Protein AF-A0A2I8F392-F1 (afdb_monomer_lite)

Organism: NCBI:txid311230

Radius of gyration: 12.99 Å; chains: 1; bounding box: 30×18×41 Å

Sequence (67 aa):
MHVDLHPSSADMFDVWFRIEGPIKPPGVAAFGERIKIRGGPFSRRPAYLVAEIVGQAALDVILGPAG

Secondary structure (DSSP, 8-state):
-EEEEEEEETTEEEEEEEB--S---TT-TTBT--EEPTT--EEHHHHHHHHHHHHHHHHHHHH-S--

pLDDT: mean 84.22, std 12.57, range [43.44, 97.19]

Structure (mmCIF, N/CA/C/O backbone):
data_AF-A0A2I8F392-F1
#
_entry.id   AF-A0A2I8F392-F1
#
loop_
_atom_site.group_PDB
_atom_site.id
_atom_site.type_symbol
_atom_site.label_atom_id
_atom_site.label_alt_id
_atom_site.label_comp_id
_atom_site.label_asym_id
_atom_site.label_entity_id
_atom_site.label_seq_id
_atom_site.pdbx_PDB_ins_code
_atom_site.Cartn_x
_atom_site.Cartn_y
_atom_site.Cartn_z
_atom_site.occupancy
_atom_site.B_iso_or_equiv
_atom_site.auth_seq_id
_atom_site.auth_comp_id
_atom_site.auth_asym_id
_atom_site.auth_atom_id
_atom_site.pdbx_PDB_model_num
ATOM 1 N N . MET A 1 1 ? 1.144 -6.074 8.613 1.00 81.75 1 MET A N 1
ATOM 2 C CA . MET A 1 1 ? 0.954 -5.341 7.343 1.00 81.75 1 MET A CA 1
ATOM 3 C C . MET A 1 1 ? 1.635 -6.128 6.238 1.00 81.75 1 MET A C 1
ATOM 5 O O . MET A 1 1 ? 2.753 -6.578 6.450 1.00 81.75 1 MET A O 1
ATOM 9 N N . HIS A 1 2 ? 0.962 -6.323 5.107 1.00 89.56 2 HIS A N 1
ATOM 10 C CA . HIS A 1 2 ? 1.509 -6.980 3.918 1.00 89.56 2 HIS A CA 1
ATOM 11 C C . HIS A 1 2 ? 1.680 -5.949 2.801 1.00 89.56 2 HIS A C 1
ATOM 13 O O . HIS A 1 2 ? 0.828 -5.070 2.660 1.00 89.56 2 HIS A O 1
ATOM 19 N N . VAL A 1 3 ? 2.759 -6.055 2.024 1.00 91.75 3 VAL A N 1
ATOM 20 C CA . VAL A 1 3 ? 3.042 -5.189 0.871 1.00 91.75 3 VAL A CA 1
ATOM 21 C C . VAL A 1 3 ? 3.241 -6.065 -0.356 1.00 91.75 3 VAL A C 1
ATOM 23 O O . VAL A 1 3 ? 4.130 -6.912 -0.367 1.00 91.75 3 VAL A O 1
ATOM 26 N N . ASP A 1 4 ? 2.448 -5.817 -1.392 1.00 93.69 4 ASP A N 1
ATOM 27 C CA . ASP A 1 4 ? 2.554 -6.479 -2.687 1.00 93.69 4 ASP A CA 1
ATOM 28 C C . ASP A 1 4 ? 3.109 -5.492 -3.720 1.00 93.69 4 ASP A C 1
ATOM 30 O O . ASP A 1 4 ? 2.550 -4.414 -3.939 1.00 93.69 4 ASP A O 1
ATOM 34 N N . LEU A 1 5 ? 4.190 -5.880 -4.398 1.00 94.25 5 LEU A N 1
ATOM 35 C CA . LEU A 1 5 ? 4.721 -5.144 -5.544 1.00 94.25 5 LEU A CA 1
ATOM 36 C C . LEU A 1 5 ? 4.272 -5.825 -6.834 1.00 94.25 5 LEU A C 1
ATOM 38 O O . LEU A 1 5 ? 4.690 -6.945 -7.122 1.00 94.25 5 LEU A O 1
ATOM 42 N N . HIS A 1 6 ? 3.440 -5.145 -7.618 1.00 95.44 6 HIS A N 1
ATOM 43 C CA . HIS A 1 6 ? 3.036 -5.602 -8.945 1.00 95.44 6 HIS A CA 1
ATOM 44 C C . HIS A 1 6 ? 3.914 -4.947 -10.014 1.00 95.44 6 HIS A C 1
ATOM 46 O O . HIS A 1 6 ? 3.877 -3.722 -10.141 1.00 95.44 6 HIS A O 1
ATOM 52 N N . PRO A 1 7 ? 4.691 -5.717 -10.796 1.00 94.81 7 PRO A N 1
ATOM 53 C CA . PRO A 1 7 ? 5.427 -5.172 -11.932 1.00 94.81 7 PRO A CA 1
ATOM 54 C C . PRO A 1 7 ? 4.465 -4.485 -12.907 1.00 94.81 7 PRO A C 1
ATOM 56 O O . PRO A 1 7 ? 3.458 -5.073 -13.299 1.00 94.81 7 PRO A O 1
ATOM 59 N N . SER A 1 8 ? 4.772 -3.245 -13.280 1.00 93.44 8 SER A N 1
ATOM 60 C CA . SER A 1 8 ? 3.955 -2.432 -14.194 1.00 93.44 8 SER A CA 1
ATOM 61 C C . SER A 1 8 ? 4.721 -2.095 -15.476 1.00 93.44 8 SER A C 1
ATOM 63 O O . SER A 1 8 ? 4.181 -2.180 -16.577 1.00 93.44 8 SER A O 1
ATOM 65 N N . SER A 1 9 ? 6.016 -1.794 -15.351 1.00 92.81 9 SER A N 1
ATOM 66 C CA . SER A 1 9 ? 6.953 -1.622 -16.465 1.00 92.81 9 SER A CA 1
ATOM 67 C C . SER A 1 9 ? 8.378 -1.969 -16.014 1.00 92.81 9 SER A C 1
ATOM 69 O O . SER A 1 9 ? 8.576 -2.390 -14.872 1.00 92.81 9 SER A O 1
ATOM 71 N N . ALA A 1 10 ? 9.368 -1.866 -16.910 1.00 94.62 10 ALA A N 1
ATOM 72 C CA . ALA A 1 10 ? 10.752 -2.242 -16.616 1.00 94.62 10 ALA A CA 1
ATOM 73 C C . ALA A 1 10 ? 11.261 -1.559 -15.332 1.00 94.62 10 ALA A C 1
ATOM 75 O O . ALA A 1 10 ? 11.297 -0.335 -15.254 1.00 94.62 10 ALA A O 1
ATOM 76 N N . ASP A 1 11 ? 11.613 -2.371 -14.330 1.00 91.50 11 ASP A N 1
ATOM 77 C CA . ASP A 1 11 ? 12.065 -1.957 -12.993 1.00 91.50 11 ASP A CA 1
ATOM 78 C C . ASP A 1 11 ? 11.107 -1.047 -12.199 1.00 91.50 11 ASP A C 1
ATOM 80 O O . ASP A 1 11 ? 11.518 -0.393 -11.235 1.00 91.50 11 ASP A O 1
ATOM 84 N N . MET A 1 12 ? 9.818 -1.050 -12.547 1.00 97.00 12 MET A N 1
ATOM 85 C CA . MET A 1 12 ? 8.787 -0.196 -11.956 1.00 97.00 12 MET A CA 1
ATOM 86 C C . MET A 1 12 ? 7.592 -1.016 -11.459 1.00 97.00 12 MET A C 1
ATOM 88 O O . MET A 1 12 ? 7.103 -1.929 -12.130 1.00 97.00 12 MET A O 1
ATOM 92 N N . PHE A 1 13 ? 7.087 -0.655 -10.281 1.00 97.19 13 PHE A N 1
ATOM 93 C CA . PHE A 1 13 ? 6.115 -1.435 -9.525 1.00 97.19 13 PHE A CA 1
ATOM 94 C C . PHE A 1 13 ? 4.939 -0.575 -9.062 1.00 97.19 13 PHE A C 1
ATOM 96 O O . PHE A 1 13 ? 5.115 0.476 -8.443 1.00 97.19 13 PHE A O 1
ATOM 103 N N . ASP A 1 14 ? 3.730 -1.058 -9.317 1.00 97.00 14 ASP A N 1
ATOM 104 C CA . ASP A 1 14 ? 2.539 -0.640 -8.596 1.00 97.00 14 ASP A CA 1
ATOM 105 C C . ASP A 1 14 ? 2.571 -1.236 -7.186 1.00 97.00 14 ASP A C 1
ATOM 107 O O . ASP A 1 14 ? 2.776 -2.439 -7.011 1.00 97.00 14 ASP A O 1
ATOM 111 N N . VAL A 1 15 ? 2.348 -0.398 -6.178 1.00 95.94 15 VAL A N 1
ATOM 112 C CA . VAL A 1 15 ? 2.421 -0.809 -4.774 1.00 95.94 15 VAL A CA 1
ATOM 113 C C . VAL A 1 15 ? 1.020 -0.999 -4.228 1.00 95.94 15 VAL A C 1
ATOM 115 O O . VAL A 1 15 ? 0.174 -0.108 -4.325 1.00 95.94 15 VAL A O 1
ATOM 118 N N . TRP A 1 16 ? 0.791 -2.149 -3.616 1.00 93.56 16 TRP A N 1
ATOM 119 C CA . TRP A 1 16 ? -0.421 -2.449 -2.876 1.00 93.56 16 TRP A CA 1
ATOM 120 C C . TRP A 1 16 ? -0.054 -2.802 -1.446 1.00 93.56 16 TRP A C 1
ATOM 122 O O . TRP A 1 16 ? 0.997 -3.390 -1.192 1.00 93.56 16 TRP A O 1
ATOM 132 N N . PHE A 1 17 ? -0.920 -2.461 -0.502 1.00 89.50 17 PHE A N 1
ATOM 133 C CA . PHE A 1 17 ? -0.742 -2.870 0.882 1.00 89.50 17 PHE A CA 1
ATOM 134 C C . PHE A 1 17 ? -2.050 -3.347 1.495 1.00 89.50 17 PHE A C 1
ATOM 136 O O . PHE A 1 17 ? -3.143 -3.012 1.036 1.00 89.50 17 PHE A O 1
ATOM 143 N N . ARG A 1 18 ? -1.922 -4.146 2.550 1.00 87.88 18 ARG A N 1
ATOM 144 C CA . ARG A 1 18 ? -3.033 -4.645 3.354 1.00 87.88 18 ARG A CA 1
ATOM 145 C C . ARG A 1 18 ? -2.658 -4.603 4.824 1.00 87.88 18 ARG A C 1
ATOM 147 O O . ARG A 1 18 ? -1.563 -5.024 5.213 1.00 87.88 18 ARG A O 1
ATOM 154 N N . ILE A 1 19 ? -3.584 -4.140 5.651 1.00 83.06 19 ILE A N 1
ATOM 155 C CA . ILE A 1 19 ? -3.460 -4.214 7.105 1.00 83.06 19 ILE A CA 1
ATOM 156 C C . ILE A 1 19 ? -4.366 -5.345 7.586 1.00 83.06 19 ILE A C 1
ATOM 158 O O . ILE A 1 19 ? -5.550 -5.399 7.261 1.00 83.06 19 ILE A O 1
ATOM 162 N N . GLU A 1 20 ? -3.777 -6.275 8.328 1.00 81.25 20 GLU A N 1
ATOM 163 C CA . GLU A 1 20 ? -4.465 -7.399 8.953 1.00 81.25 20 GLU A CA 1
ATOM 164 C C . GLU A 1 20 ? -4.308 -7.265 10.467 1.00 81.25 20 GLU A C 1
ATOM 166 O O . GLU A 1 20 ? -3.260 -6.831 10.949 1.00 81.25 20 GLU A O 1
ATOM 171 N N . GLY A 1 21 ? -5.352 -7.615 11.210 1.00 75.06 21 GLY A N 1
ATOM 172 C CA . GLY A 1 21 ? -5.364 -7.550 12.664 1.00 75.06 21 GLY A CA 1
ATOM 173 C C . GLY A 1 21 ? -6.660 -8.126 13.236 1.00 75.06 21 GLY A C 1
ATOM 174 O O . GLY A 1 21 ? -7.651 -8.242 12.510 1.00 75.06 21 GLY A O 1
ATOM 175 N N . PRO A 1 22 ? -6.667 -8.505 14.525 1.00 68.38 22 PRO A N 1
ATOM 176 C CA . PRO A 1 22 ? -7.835 -9.098 15.177 1.00 68.38 22 PRO A CA 1
ATOM 177 C C . PRO A 1 22 ? -8.959 -8.081 15.426 1.00 68.38 22 PRO A C 1
ATOM 179 O O . PRO A 1 22 ? -10.094 -8.468 15.692 1.00 68.38 22 PRO A O 1
ATOM 182 N N . ILE A 1 23 ? -8.650 -6.785 15.3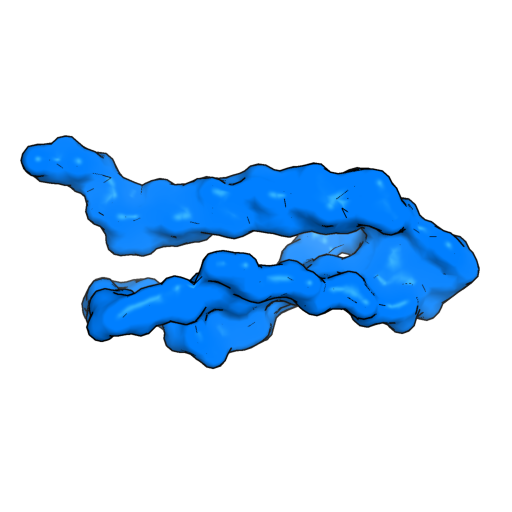41 1.00 66.31 23 ILE A N 1
ATOM 183 C CA . ILE A 1 23 ? -9.567 -5.686 15.624 1.00 66.31 23 ILE A CA 1
ATOM 184 C C . ILE A 1 23 ? -10.050 -5.110 14.291 1.00 66.31 23 ILE A C 1
ATOM 186 O O . ILE A 1 23 ? -9.239 -4.703 13.464 1.00 66.31 23 ILE A O 1
ATOM 190 N N . LYS A 1 24 ? -11.368 -5.061 14.087 1.00 64.94 24 LYS A N 1
ATOM 191 C CA . LYS A 1 24 ? -12.008 -4.304 13.001 1.00 64.94 24 LYS A CA 1
ATOM 192 C C . LYS A 1 24 ? -12.711 -3.093 13.614 1.00 64.94 24 LYS A C 1
ATOM 194 O O . LYS A 1 24 ? -13.896 -3.201 13.934 1.00 64.94 24 LYS A O 1
ATOM 199 N N . PRO A 1 25 ? -11.998 -1.980 13.861 1.00 65.00 25 PRO A N 1
ATOM 200 C CA . PRO A 1 25 ? -12.633 -0.784 14.388 1.00 65.00 25 PRO A CA 1
ATOM 201 C C . PRO A 1 25 ? -13.747 -0.320 13.431 1.00 65.00 25 PRO A C 1
ATOM 203 O O . PRO A 1 25 ? -13.532 -0.262 12.213 1.00 65.00 25 PRO A O 1
ATOM 206 N N . PRO A 1 26 ? -14.958 -0.041 13.946 1.00 60.50 26 PRO A N 1
ATOM 207 C CA . PRO A 1 26 ? -16.080 0.386 13.122 1.00 60.50 26 PRO A CA 1
ATOM 208 C C . PRO A 1 26 ? -15.738 1.695 12.400 1.00 60.50 26 PRO A C 1
ATOM 210 O O . PRO A 1 26 ? -15.244 2.637 13.009 1.00 60.50 26 PRO A O 1
ATOM 213 N N . GLY A 1 27 ? -15.993 1.743 11.091 1.00 62.00 27 GLY A N 1
ATOM 214 C CA . GLY A 1 27 ? -15.711 2.914 10.251 1.00 62.00 27 GLY A CA 1
ATOM 215 C C . GLY A 1 27 ? -14.386 2.869 9.479 1.00 62.00 27 GLY A C 1
ATOM 216 O O . GLY A 1 27 ? -14.192 3.699 8.595 1.00 62.00 27 GLY A O 1
ATOM 217 N N . VAL A 1 28 ? -13.508 1.887 9.721 1.00 62.22 28 VAL A N 1
ATOM 218 C CA . VAL A 1 28 ? -12.270 1.715 8.940 1.00 62.22 28 VAL A CA 1
ATOM 219 C C . VAL A 1 28 ? -12.444 0.596 7.908 1.00 62.22 28 VAL A C 1
ATOM 221 O O . VAL A 1 28 ? -12.264 -0.584 8.206 1.00 62.22 28 VAL A O 1
ATOM 224 N N . ALA A 1 29 ? -12.752 0.966 6.662 1.00 58.25 29 ALA A N 1
ATOM 225 C CA . ALA A 1 29 ? -12.910 0.023 5.545 1.00 58.25 29 ALA A CA 1
ATOM 226 C C . ALA A 1 29 ? -11.614 -0.737 5.170 1.00 58.25 29 ALA A C 1
ATOM 228 O O . ALA A 1 29 ? -11.667 -1.762 4.503 1.00 58.25 29 ALA A O 1
ATOM 229 N N . ALA A 1 30 ? -10.447 -0.268 5.624 1.00 60.97 30 ALA A N 1
ATOM 230 C CA . ALA A 1 30 ? -9.136 -0.745 5.179 1.00 60.97 30 ALA A CA 1
ATOM 231 C C . ALA A 1 30 ? -8.681 -2.104 5.755 1.00 60.97 30 ALA A C 1
ATOM 233 O O . ALA A 1 30 ? -7.692 -2.669 5.279 1.00 60.97 30 ALA A O 1
ATOM 234 N N . PHE A 1 31 ? -9.349 -2.642 6.782 1.00 70.44 31 PHE A N 1
ATOM 235 C CA . PHE A 1 31 ? -8.910 -3.896 7.404 1.00 70.44 31 PHE A CA 1
ATOM 236 C C . PHE A 1 31 ? -9.228 -5.111 6.541 1.00 70.44 31 PHE A C 1
ATOM 238 O O . PHE A 1 31 ? -10.385 -5.480 6.339 1.00 70.44 31 PHE A O 1
ATOM 245 N N . GLY A 1 32 ? -8.176 -5.794 6.097 1.00 71.81 32 GLY A N 1
ATOM 246 C CA . GLY A 1 32 ? -8.302 -6.958 5.235 1.00 71.81 32 GLY A CA 1
ATOM 247 C C . GLY A 1 32 ? -8.657 -6.619 3.786 1.00 71.81 32 GLY A C 1
ATOM 248 O O . GLY A 1 32 ? -8.879 -7.543 3.010 1.00 71.81 32 GLY A O 1
ATOM 249 N N . GLU A 1 33 ? -8.643 -5.361 3.352 1.00 82.44 33 GLU A N 1
ATOM 250 C CA . GLU A 1 33 ? -8.726 -5.014 1.927 1.00 82.44 33 GLU A CA 1
ATOM 251 C C . GLU A 1 33 ? -7.339 -4.650 1.383 1.00 82.44 33 GLU A C 1
ATOM 253 O O . GLU A 1 33 ? -6.509 -4.081 2.092 1.00 82.44 33 GLU A O 1
ATOM 258 N N . ARG A 1 34 ? -7.055 -5.028 0.131 1.00 85.81 34 ARG A N 1
ATOM 259 C CA . ARG A 1 34 ? -5.829 -4.594 -0.549 1.00 85.81 34 ARG A CA 1
ATOM 260 C C . ARG A 1 34 ? -6.052 -3.203 -1.126 1.00 85.81 34 ARG A C 1
ATOM 262 O O . ARG A 1 34 ? -6.922 -3.022 -1.971 1.00 85.81 34 ARG A O 1
ATOM 269 N N . ILE A 1 35 ? -5.227 -2.249 -0.718 1.00 87.88 35 ILE A N 1
ATOM 270 C CA . ILE A 1 35 ? -5.308 -0.850 -1.135 1.00 87.88 35 ILE A CA 1
ATOM 271 C C . ILE A 1 35 ? -4.131 -0.537 -2.054 1.00 87.88 35 ILE A C 1
ATOM 273 O O . ILE A 1 35 ? -2.976 -0.753 -1.687 1.00 87.88 35 ILE A O 1
ATOM 277 N N . LYS A 1 36 ? -4.418 0.001 -3.246 1.00 92.19 36 LYS A N 1
ATOM 278 C CA . LYS A 1 36 ? -3.386 0.500 -4.164 1.00 92.19 36 LYS A CA 1
ATOM 279 C C . LYS A 1 36 ? -2.874 1.857 -3.688 1.00 92.19 36 LYS A C 1
ATOM 281 O O . LYS A 1 36 ? -3.658 2.795 -3.529 1.00 92.19 36 LYS A O 1
ATOM 286 N N . ILE A 1 37 ? -1.561 1.991 -3.536 1.00 92.69 37 ILE A N 1
ATOM 287 C CA . ILE A 1 37 ? -0.918 3.280 -3.282 1.00 92.69 37 ILE A CA 1
ATOM 288 C C . ILE A 1 37 ? -0.905 4.091 -4.580 1.00 92.69 37 ILE A C 1
ATOM 290 O O . ILE A 1 37 ? -0.473 3.622 -5.635 1.00 92.69 37 ILE A O 1
ATOM 294 N N . ARG A 1 38 ? -1.407 5.324 -4.502 1.00 91.56 38 ARG A N 1
ATOM 295 C CA . ARG A 1 38 ? -1.440 6.268 -5.626 1.00 91.56 38 ARG A CA 1
ATOM 296 C C . ARG A 1 38 ? -0.075 6.936 -5.831 1.00 91.56 38 ARG A C 1
ATOM 298 O O . ARG A 1 38 ? 0.727 7.006 -4.909 1.00 91.56 38 ARG A O 1
ATOM 305 N N . GLY A 1 39 ? 0.161 7.462 -7.036 1.00 89.88 39 GLY A N 1
ATOM 306 C CA . GLY A 1 39 ? 1.385 8.206 -7.378 1.00 89.88 39 GLY A CA 1
ATOM 307 C C . GLY A 1 39 ? 2.533 7.360 -7.940 1.00 89.88 39 GLY A C 1
ATOM 308 O O . GLY A 1 39 ? 3.606 7.901 -8.180 1.00 89.88 39 GLY A O 1
ATOM 309 N N . GLY A 1 40 ? 2.309 6.060 -8.148 1.00 90.25 40 GLY A N 1
ATOM 310 C CA . GLY A 1 40 ? 3.244 5.167 -8.831 1.00 90.25 40 GLY A CA 1
ATOM 311 C C . GLY A 1 40 ? 3.032 5.096 -10.355 1.00 90.25 40 GLY A C 1
ATOM 312 O O . GLY A 1 40 ? 2.247 5.873 -10.906 1.00 90.25 40 GLY A O 1
ATOM 313 N N . PRO A 1 41 ? 3.683 4.131 -11.032 1.00 94.62 41 PRO A N 1
ATOM 314 C CA . PRO A 1 41 ? 4.533 3.091 -10.447 1.00 94.62 41 PRO A CA 1
ATOM 315 C C . PRO A 1 41 ? 5.869 3.647 -9.92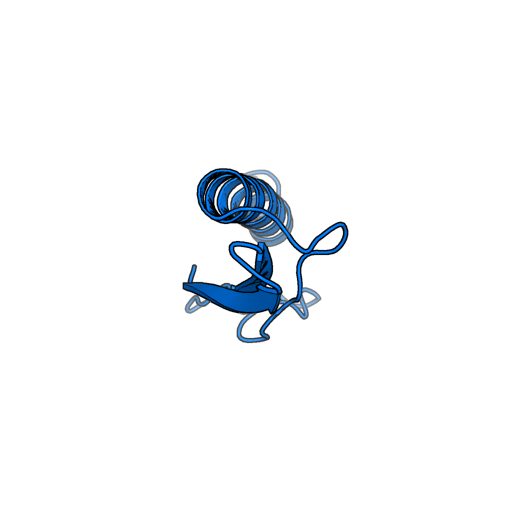5 1.00 94.62 41 PRO A C 1
ATOM 317 O O . PRO A 1 41 ? 6.305 4.724 -10.324 1.00 94.62 41 PRO A O 1
ATOM 320 N N . PHE A 1 42 ? 6.518 2.918 -9.020 1.00 95.25 42 PHE A N 1
ATOM 321 C CA . PHE A 1 42 ? 7.773 3.317 -8.373 1.00 95.25 42 PHE A CA 1
ATOM 322 C C . PHE A 1 42 ? 8.888 2.320 -8.671 1.00 95.25 42 PHE A C 1
ATOM 324 O O . PHE A 1 42 ? 8.628 1.128 -8.819 1.00 95.25 42 PHE A O 1
ATOM 331 N N . SER A 1 43 ? 10.144 2.765 -8.663 1.00 95.81 43 SER A N 1
ATOM 332 C CA . SER A 1 43 ? 11.267 1.828 -8.654 1.00 95.81 43 SER A CA 1
ATOM 333 C C . SER A 1 43 ? 11.329 1.055 -7.330 1.00 95.81 43 SER A C 1
ATOM 335 O O . SER A 1 43 ? 10.759 1.467 -6.316 1.00 95.81 43 SER A O 1
ATOM 337 N N . ARG A 1 44 ? 12.014 -0.096 -7.319 1.00 92.75 44 ARG A N 1
ATOM 338 C CA . ARG A 1 44 ? 11.926 -1.079 -6.221 1.00 92.75 44 ARG A CA 1
ATOM 339 C C . ARG A 1 44 ? 12.203 -0.510 -4.825 1.00 92.75 44 ARG A C 1
ATOM 341 O O . ARG A 1 44 ? 11.471 -0.817 -3.894 1.00 92.75 44 ARG A O 1
ATOM 348 N N . ARG A 1 45 ? 13.256 0.299 -4.652 1.00 94.44 45 ARG A N 1
ATOM 349 C CA . ARG A 1 45 ? 13.604 0.872 -3.336 1.00 94.44 45 ARG A CA 1
ATOM 350 C C . ARG A 1 45 ? 12.559 1.899 -2.856 1.00 94.44 45 ARG A C 1
ATOM 352 O O . ARG A 1 45 ? 12.042 1.710 -1.757 1.00 94.44 45 ARG A O 1
ATOM 359 N N . PRO A 1 46 ? 12.187 2.921 -3.653 1.00 95.19 46 PRO A N 1
ATOM 360 C CA . PRO A 1 46 ? 11.086 3.825 -3.312 1.00 95.19 46 PRO A CA 1
ATOM 361 C C . PRO A 1 46 ? 9.752 3.121 -3.058 1.00 95.19 46 PRO A C 1
ATOM 363 O O . PRO A 1 46 ? 9.026 3.530 -2.161 1.00 95.19 46 PRO A O 1
ATOM 366 N N . ALA A 1 47 ? 9.443 2.051 -3.797 1.00 95.06 47 ALA A N 1
ATOM 367 C CA . A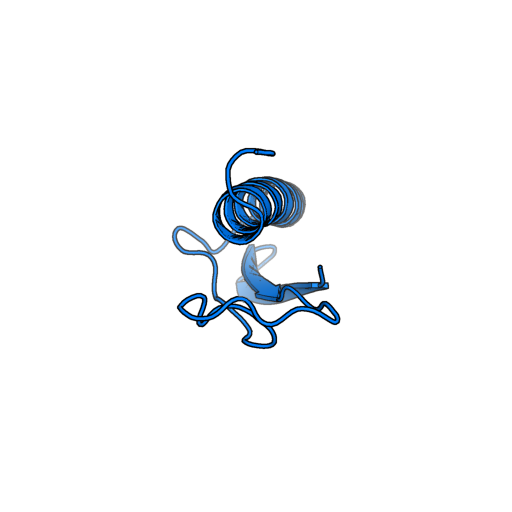LA A 1 47 ? 8.208 1.289 -3.630 1.00 95.06 47 ALA A CA 1
ATOM 368 C C . ALA A 1 47 ? 8.028 0.770 -2.192 1.00 95.06 47 ALA A C 1
ATOM 370 O O . ALA A 1 47 ? 6.959 0.939 -1.607 1.00 95.06 47 ALA A O 1
ATOM 371 N N . TYR A 1 48 ? 9.083 0.199 -1.600 1.00 92.94 48 TYR A N 1
ATOM 372 C CA . TYR A 1 48 ? 9.048 -0.256 -0.207 1.00 92.94 48 TYR A CA 1
ATOM 373 C C . TYR A 1 48 ? 8.968 0.906 0.790 1.00 92.94 48 TYR A C 1
ATOM 375 O O . TYR A 1 48 ? 8.180 0.835 1.728 1.00 92.94 48 TYR A O 1
ATOM 383 N N . LEU A 1 49 ? 9.724 1.986 0.565 1.00 94.56 49 LEU A N 1
ATOM 384 C CA . LEU A 1 49 ? 9.721 3.150 1.459 1.00 94.56 49 LEU A CA 1
ATOM 385 C C . LEU A 1 49 ? 8.343 3.826 1.516 1.00 94.56 49 LEU A C 1
ATOM 387 O O . LEU A 1 49 ? 7.834 4.130 2.591 1.00 94.56 49 LEU A O 1
ATOM 391 N N . VAL A 1 50 ? 7.713 4.042 0.358 1.00 94.31 50 VAL A N 1
ATOM 392 C CA . VAL A 1 50 ? 6.372 4.637 0.288 1.00 94.31 50 VAL A CA 1
ATOM 393 C C . VAL A 1 50 ? 5.340 3.711 0.936 1.00 94.31 50 VAL A C 1
ATOM 395 O O . VAL A 1 50 ? 4.450 4.197 1.633 1.00 94.31 50 VAL A O 1
ATOM 398 N N . ALA A 1 51 ? 5.467 2.390 0.757 1.00 92.62 51 ALA A N 1
ATOM 399 C CA . ALA A 1 51 ? 4.589 1.428 1.417 1.00 92.62 51 ALA A CA 1
ATOM 400 C C . ALA A 1 51 ? 4.661 1.541 2.941 1.00 92.62 51 ALA A C 1
ATOM 402 O O . ALA A 1 51 ? 3.622 1.598 3.593 1.00 92.62 51 ALA A O 1
ATOM 403 N N . GLU A 1 52 ? 5.869 1.612 3.498 1.00 91.75 52 GLU A N 1
ATOM 404 C CA . GLU A 1 52 ? 6.091 1.747 4.937 1.00 91.75 52 GLU A CA 1
ATOM 405 C C . GLU A 1 52 ? 5.457 3.029 5.493 1.00 91.75 52 GLU A C 1
ATOM 407 O O . GLU A 1 52 ? 4.689 2.9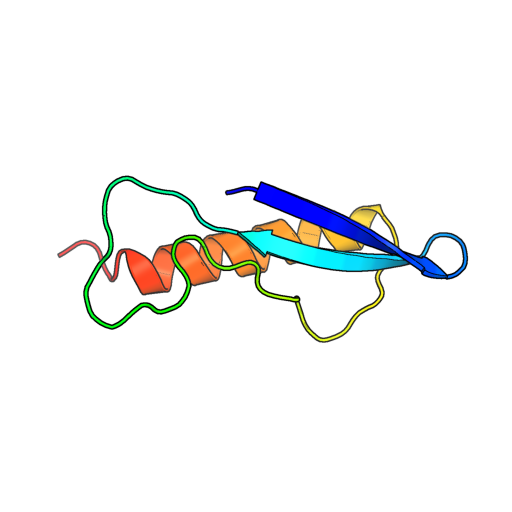59 6.451 1.00 91.75 52 GLU A O 1
ATOM 412 N N . ILE A 1 53 ? 5.685 4.176 4.844 1.00 93.06 53 ILE A N 1
ATOM 413 C CA . ILE A 1 53 ? 5.137 5.475 5.272 1.00 93.06 53 ILE A CA 1
ATOM 414 C C . ILE A 1 53 ? 3.604 5.464 5.261 1.00 93.06 53 ILE A C 1
ATOM 416 O O . ILE A 1 53 ? 2.969 5.832 6.249 1.00 93.06 53 ILE A O 1
ATOM 420 N N . VAL A 1 54 ? 2.994 5.027 4.154 1.00 90.56 54 VAL A N 1
ATOM 421 C CA . VAL A 1 54 ? 1.528 4.980 4.025 1.00 90.56 54 VAL A CA 1
ATOM 422 C C . VAL A 1 54 ? 0.928 3.966 5.000 1.00 90.56 54 VAL A C 1
ATOM 424 O O . VAL A 1 54 ? -0.129 4.215 5.575 1.00 90.56 54 VAL A O 1
ATOM 427 N N . GLY A 1 55 ? 1.611 2.842 5.216 1.00 87.75 55 GLY A N 1
ATOM 428 C CA . GLY A 1 55 ? 1.216 1.816 6.170 1.00 87.75 55 GLY A CA 1
ATOM 429 C C . GLY A 1 55 ? 1.174 2.310 7.609 1.00 87.75 55 GLY A C 1
ATOM 430 O O . GLY A 1 55 ? 0.175 2.088 8.290 1.00 87.75 55 GLY A O 1
ATOM 431 N N . GLN A 1 56 ? 2.223 3.004 8.058 1.00 88.00 56 GLN A N 1
ATOM 432 C CA . GLN A 1 56 ? 2.266 3.606 9.395 1.00 88.00 56 GLN A CA 1
ATOM 433 C C . GLN A 1 56 ? 1.190 4.685 9.550 1.00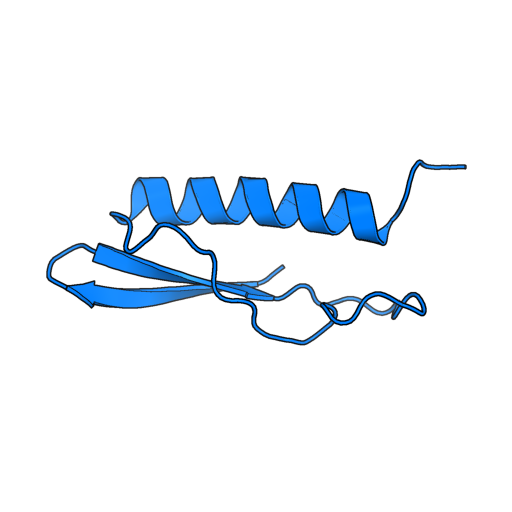 88.00 56 GLN A C 1
ATOM 435 O O . GLN A 1 56 ? 0.405 4.622 10.489 1.00 88.00 56 GLN A O 1
ATOM 440 N N . ALA A 1 57 ? 1.045 5.583 8.570 1.00 88.06 57 ALA A N 1
ATOM 441 C CA . ALA A 1 57 ? -0.000 6.607 8.607 1.00 88.06 57 ALA A CA 1
ATOM 442 C C . ALA A 1 57 ? -1.417 6.003 8.673 1.00 88.06 57 ALA A C 1
ATOM 444 O O . ALA A 1 57 ? -2.295 6.518 9.362 1.00 88.06 57 ALA A O 1
ATOM 445 N N . ALA A 1 58 ? -1.656 4.887 7.977 1.00 84.12 58 ALA A N 1
ATOM 446 C CA . ALA A 1 58 ? -2.923 4.169 8.058 1.00 84.12 58 ALA A CA 1
ATOM 447 C C . ALA A 1 58 ? -3.136 3.508 9.432 1.00 84.12 58 ALA A C 1
ATOM 449 O O . ALA A 1 58 ? -4.264 3.505 9.925 1.00 84.12 58 ALA A O 1
ATOM 450 N N . LEU A 1 59 ? -2.082 2.976 10.063 1.00 82.69 59 LEU A N 1
ATOM 451 C CA . LEU A 1 59 ? -2.150 2.453 11.431 1.00 82.69 59 LEU A CA 1
ATOM 452 C C . LEU A 1 59 ? -2.474 3.554 12.445 1.00 82.69 59 LEU A C 1
ATOM 454 O O . LEU A 1 59 ? -3.328 3.329 13.298 1.00 82.69 59 LEU A O 1
ATOM 458 N N . ASP A 1 60 ? -1.881 4.739 12.315 1.00 84.62 60 ASP A N 1
ATOM 459 C CA . ASP A 1 60 ? -2.166 5.877 13.199 1.00 84.62 60 ASP A CA 1
ATOM 460 C C . ASP A 1 60 ? -3.642 6.298 13.122 1.00 84.62 60 ASP A C 1
ATOM 462 O O . ASP A 1 60 ? -4.290 6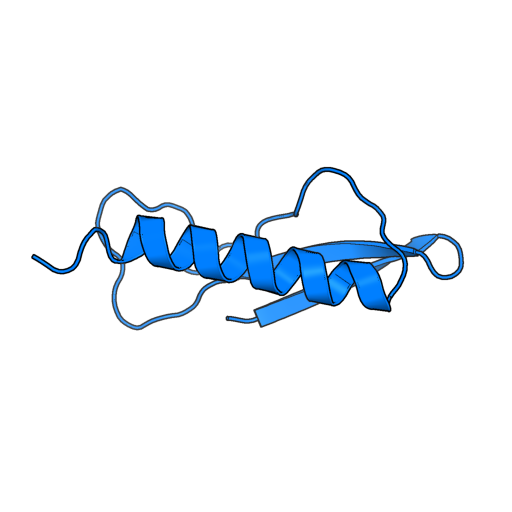.533 14.142 1.00 84.62 60 ASP A O 1
ATOM 466 N N . VAL A 1 61 ? -4.220 6.324 11.915 1.00 82.12 61 VAL A N 1
ATOM 467 C CA . VAL A 1 61 ? -5.655 6.601 11.713 1.00 82.12 61 VAL A CA 1
ATOM 468 C C . VAL A 1 61 ? -6.536 5.509 12.327 1.00 82.12 61 VAL A C 1
ATOM 470 O O . VAL A 1 61 ? -7.597 5.803 12.872 1.00 82.12 61 VAL A O 1
ATOM 473 N N . ILE A 1 62 ? -6.110 4.249 12.230 1.00 78.12 62 ILE A N 1
ATOM 474 C CA . ILE A 1 62 ? -6.833 3.086 12.755 1.00 78.12 62 ILE A CA 1
ATOM 475 C C . ILE A 1 62 ? -6.853 3.062 14.282 1.00 78.12 62 ILE A C 1
ATOM 477 O O . ILE A 1 62 ? -7.893 2.779 14.877 1.00 78.12 62 ILE A O 1
ATOM 481 N N . LEU A 1 63 ? -5.692 3.268 14.899 1.00 79.38 63 LEU A N 1
ATOM 482 C CA . LEU A 1 63 ? -5.523 3.170 16.345 1.00 79.38 63 LEU A CA 1
ATOM 483 C C . LEU A 1 63 ? -6.017 4.439 17.045 1.00 79.38 63 LEU A C 1
ATOM 485 O O . LEU A 1 63 ? -6.375 4.380 18.219 1.00 79.38 63 LEU A O 1
ATOM 489 N N . GLY A 1 64 ? -6.094 5.552 16.310 1.00 72.56 64 GLY A N 1
ATOM 490 C CA . GLY A 1 64 ? -6.389 6.862 16.866 1.00 72.56 64 GLY A CA 1
ATOM 491 C C . GLY A 1 64 ? -5.256 7.355 17.776 1.00 72.56 64 GLY A C 1
ATOM 492 O O . GLY A 1 64 ? -4.273 6.646 18.007 1.00 72.56 64 GLY A O 1
ATOM 493 N N . PRO A 1 65 ? -5.359 8.582 18.315 1.00 65.75 65 PRO A N 1
ATOM 494 C CA . PRO A 1 65 ? -4.498 8.980 19.419 1.00 65.75 65 PRO A CA 1
ATOM 495 C C . PRO A 1 65 ? -4.692 7.981 20.564 1.00 65.75 65 PRO A C 1
ATOM 497 O O . PRO A 1 65 ? -5.831 7.656 20.903 1.00 65.75 65 PRO A O 1
ATOM 500 N N . ALA A 1 66 ? -3.593 7.490 21.143 1.00 58.72 66 ALA A N 1
ATOM 501 C CA . ALA A 1 66 ? -3.655 6.734 22.386 1.00 58.72 66 ALA A CA 1
ATOM 502 C C . ALA A 1 66 ? -4.370 7.612 23.424 1.00 58.72 66 ALA A C 1
ATOM 504 O O . ALA A 1 66 ? -3.833 8.644 23.830 1.00 58.72 66 ALA A O 1
ATOM 505 N N . GLY A 1 67 ? -5.620 7.257 23.727 1.00 43.44 67 GLY A N 1
ATOM 506 C CA . GLY A 1 67 ? -6.419 7.902 24.765 1.00 43.44 67 GLY A CA 1
ATOM 507 C C . GLY A 1 67 ? -5.847 7.643 26.146 1.00 43.44 67 GLY A C 1
ATOM 508 O O . GLY A 1 67 ? -5.287 6.541 26.350 1.00 43.44 67 GLY A O 1
#

Foldseek 3Di:
DDWDWDDDDDQWTWIKDADEDPDDPPPQPRHPDIDTDPDTRDGDVVNVVSRVVVVVVSVCVVVDPPD